Protein AF-A0A927GXC8-F1 (afdb_monomer_lite)

Structure (mmCIF, N/CA/C/O backbone):
data_AF-A0A927GXC8-F1
#
_entry.id   AF-A0A927GXC8-F1
#
loop_
_atom_site.group_PDB
_atom_site.id
_atom_site.type_symbol
_atom_site.label_atom_id
_atom_site.label_alt_id
_atom_site.label_comp_id
_atom_site.label_asym_id
_atom_site.label_entity_id
_atom_site.label_seq_id
_atom_site.pdbx_PDB_ins_code
_atom_site.Cartn_x
_atom_site.Cartn_y
_atom_site.Cartn_z
_atom_site.occupancy
_atom_site.B_iso_or_equiv
_atom_site.auth_seq_id
_atom_site.auth_comp_id
_atom_site.auth_asym_id
_atom_site.auth_atom_id
_atom_site.pdbx_PDB_model_num
ATOM 1 N N . MET A 1 1 ? 23.343 -17.620 -5.470 1.00 47.88 1 MET A N 1
ATOM 2 C CA . MET A 1 1 ? 22.694 -16.761 -4.448 1.00 47.88 1 MET A CA 1
ATOM 3 C C . MET A 1 1 ? 21.781 -15.743 -5.127 1.00 47.88 1 MET A C 1
ATOM 5 O O . MET A 1 1 ? 22.210 -15.159 -6.117 1.00 47.88 1 MET A O 1
ATOM 9 N N . LYS A 1 2 ? 20.543 -15.558 -4.637 1.00 52.44 2 LYS A N 1
ATOM 10 C CA . LYS A 1 2 ? 19.540 -14.625 -5.200 1.00 52.44 2 LYS A CA 1
ATOM 11 C C . LYS A 1 2 ? 19.891 -13.173 -4.823 1.00 52.44 2 LYS A C 1
ATOM 13 O O . LYS A 1 2 ? 20.253 -12.922 -3.677 1.00 52.44 2 LYS A O 1
ATOM 18 N N . LYS A 1 3 ? 19.816 -12.240 -5.782 1.00 52.31 3 LYS A N 1
ATOM 19 C CA . LYS A 1 3 ? 20.126 -10.806 -5.604 1.00 52.31 3 LYS A CA 1
ATOM 20 C C . LYS A 1 3 ? 18.888 -9.975 -5.942 1.00 52.31 3 LYS A C 1
ATOM 22 O O . LYS A 1 3 ? 18.340 -10.148 -7.031 1.00 52.31 3 LYS A O 1
ATOM 27 N N . LEU A 1 4 ? 18.468 -9.092 -5.040 1.00 56.00 4 LEU A N 1
ATOM 28 C CA . LEU A 1 4 ? 17.384 -8.134 -5.273 1.00 56.00 4 LEU A CA 1
ATOM 29 C C . LEU A 1 4 ? 17.976 -6.728 -5.393 1.00 56.00 4 LEU A C 1
ATOM 31 O O . LEU A 1 4 ? 18.734 -6.318 -4.517 1.00 56.00 4 LEU A O 1
ATOM 35 N N . HIS A 1 5 ? 17.649 -6.023 -6.477 1.00 60.09 5 HIS A N 1
ATOM 36 C CA . HIS A 1 5 ? 18.036 -4.625 -6.654 1.00 60.09 5 HIS A CA 1
ATOM 37 C C . HIS A 1 5 ? 17.175 -3.742 -5.744 1.00 60.09 5 HIS A C 1
ATOM 39 O O . HIS A 1 5 ? 15.946 -3.864 -5.741 1.00 60.09 5 HIS A O 1
ATOM 45 N N . GLN A 1 6 ? 17.824 -2.905 -4.939 1.00 57.19 6 GLN A N 1
ATOM 46 C CA . GLN A 1 6 ? 17.168 -2.057 -3.951 1.00 57.19 6 GLN A CA 1
ATOM 47 C C . GLN A 1 6 ? 17.176 -0.604 -4.435 1.00 57.19 6 GLN A C 1
ATOM 49 O O . GLN A 1 6 ? 18.207 0.052 -4.402 1.00 57.19 6 GLN A O 1
ATOM 54 N N . GLU A 1 7 ? 16.010 -0.078 -4.814 1.00 56.09 7 GLU A N 1
ATOM 55 C CA . GLU A 1 7 ? 15.856 1.344 -5.179 1.00 56.09 7 GLU A CA 1
ATOM 56 C C . GLU A 1 7 ? 15.777 2.280 -3.962 1.00 56.09 7 GLU A C 1
ATOM 58 O O . GLU A 1 7 ? 15.693 3.498 -4.096 1.00 56.09 7 GLU A O 1
ATOM 63 N N . SER A 1 8 ? 15.777 1.718 -2.751 1.00 55.59 8 SER A N 1
ATOM 64 C CA . SER A 1 8 ? 15.744 2.507 -1.526 1.00 55.59 8 SER A CA 1
ATOM 65 C C . SER A 1 8 ? 17.067 3.257 -1.375 1.00 55.59 8 SER A C 1
ATOM 67 O O . SER A 1 8 ? 18.119 2.636 -1.208 1.00 55.59 8 SER A O 1
ATOM 69 N N . GLU A 1 9 ? 17.007 4.580 -1.356 1.00 52.16 9 GLU A N 1
ATOM 70 C CA . GLU A 1 9 ? 18.172 5.453 -1.243 1.00 52.16 9 GLU A CA 1
ATOM 71 C C . GLU A 1 9 ? 18.696 5.480 0.211 1.00 52.16 9 GLU A C 1
ATOM 73 O O . GLU A 1 9 ? 18.506 6.439 0.962 1.00 52.16 9 GLU A O 1
ATOM 78 N N . ASN A 1 10 ? 19.302 4.380 0.660 1.00 52.34 10 ASN A N 1
ATOM 79 C CA . ASN A 1 10 ? 19.954 4.287 1.963 1.00 52.34 10 ASN A CA 1
ATOM 80 C C . ASN A 1 10 ? 21.478 4.265 1.785 1.00 52.34 10 ASN A C 1
ATOM 82 O O . ASN A 1 10 ? 22.024 3.327 1.217 1.00 52.34 10 ASN A O 1
ATOM 86 N N . VAL A 1 11 ? 22.166 5.255 2.358 1.00 45.84 11 VAL A N 1
ATOM 87 C CA . VAL A 1 11 ? 23.629 5.463 2.270 1.00 45.84 11 VAL A CA 1
ATOM 88 C C . VAL A 1 11 ? 24.447 4.327 2.920 1.00 45.84 11 VAL A C 1
ATOM 90 O O . VAL A 1 11 ? 25.651 4.230 2.717 1.00 45.84 11 VAL A O 1
ATOM 93 N N . SER A 1 12 ? 23.808 3.439 3.689 1.00 53.16 12 SER A N 1
ATOM 94 C CA . SER A 1 12 ? 24.478 2.397 4.488 1.00 53.16 12 SER A CA 1
ATOM 95 C C . SER A 1 12 ? 24.212 0.948 4.050 1.00 53.16 12 SER A C 1
ATOM 97 O O . SER A 1 12 ? 24.715 0.026 4.692 1.00 53.16 12 SER A O 1
ATOM 99 N N . LYS A 1 13 ? 23.430 0.705 2.986 1.00 54.81 13 LYS A N 1
ATOM 100 C CA . LYS A 1 13 ? 23.134 -0.654 2.486 1.00 54.81 13 LYS A CA 1
ATOM 101 C C . LYS A 1 13 ? 23.579 -0.797 1.030 1.00 54.81 13 LYS A C 1
ATOM 103 O O . LYS A 1 13 ? 23.425 0.132 0.250 1.00 54.81 13 LYS A O 1
ATOM 108 N N . GLY A 1 14 ? 24.168 -1.945 0.685 1.00 55.81 14 GLY A N 1
ATOM 109 C CA . GLY A 1 14 ? 24.661 -2.210 -0.670 1.00 55.81 14 GLY A CA 1
ATOM 110 C C . GLY A 1 14 ? 23.539 -2.221 -1.714 1.00 55.81 14 GLY A C 1
ATOM 111 O O . GLY A 1 14 ? 22.400 -2.541 -1.392 1.00 55.81 14 GLY A O 1
ATOM 112 N N . GLU A 1 15 ? 23.884 -1.930 -2.972 1.00 59.16 15 GLU A N 1
ATOM 113 C CA . GLU A 1 15 ? 22.971 -1.861 -4.136 1.00 59.16 15 GLU A CA 1
ATOM 114 C C . GLU A 1 15 ? 22.108 -3.128 -4.332 1.00 59.16 15 GLU A C 1
ATOM 116 O O . GLU A 1 15 ? 21.030 -3.099 -4.932 1.00 59.16 15 GLU A O 1
ATOM 121 N N . TYR A 1 16 ? 22.577 -4.256 -3.791 1.00 58.78 16 TYR A N 1
ATOM 122 C CA . TYR A 1 16 ? 21.873 -5.528 -3.796 1.00 58.78 16 TYR A CA 1
ATOM 123 C C . TYR A 1 16 ? 21.752 -6.086 -2.381 1.00 58.78 16 TYR A C 1
ATOM 125 O O . TYR A 1 16 ? 22.758 -6.290 -1.698 1.00 58.78 16 TYR A O 1
ATOM 133 N N . ILE A 1 17 ? 20.530 -6.444 -1.985 1.00 59.44 17 ILE A N 1
ATOM 134 C CA . ILE A 1 17 ? 20.316 -7.314 -0.827 1.00 59.44 17 ILE A CA 1
ATOM 135 C C . ILE A 1 17 ? 20.471 -8.760 -1.299 1.00 59.44 17 ILE A C 1
ATOM 137 O O . ILE A 1 17 ? 19.841 -9.193 -2.271 1.00 59.44 17 ILE A O 1
ATOM 141 N N . VAL A 1 18 ? 21.325 -9.508 -0.604 1.00 56.84 18 VAL A N 1
ATOM 142 C CA . VAL A 1 18 ? 21.511 -10.944 -0.816 1.00 56.84 18 VAL A CA 1
ATOM 143 C C . VAL A 1 18 ? 20.736 -11.680 0.270 1.00 56.84 18 VAL A C 1
ATOM 145 O O . VAL A 1 18 ? 21.083 -11.604 1.444 1.00 56.84 18 VAL A O 1
ATOM 148 N N . GLY A 1 19 ? 19.655 -12.354 -0.118 1.00 59.44 19 GLY A N 1
ATOM 149 C CA . GLY A 1 19 ? 18.742 -13.018 0.810 1.00 59.44 19 GLY A CA 1
ATOM 150 C C . GLY A 1 19 ? 17.307 -13.046 0.291 1.00 59.44 19 GLY A C 1
ATOM 151 O O . GLY A 1 19 ? 17.039 -12.717 -0.864 1.00 59.44 19 GLY A O 1
ATOM 152 N N . HIS A 1 20 ? 16.392 -13.454 1.162 1.00 58.94 20 HIS A N 1
ATOM 153 C CA . HIS A 1 20 ? 14.953 -13.410 0.938 1.00 58.94 20 HIS A CA 1
ATOM 154 C C . HIS A 1 20 ? 14.406 -12.100 1.509 1.00 58.94 20 HIS A C 1
ATOM 156 O O . HIS A 1 20 ? 14.603 -11.829 2.694 1.00 58.94 20 HIS A O 1
ATOM 162 N N . LEU A 1 21 ? 13.751 -11.277 0.687 1.00 65.50 21 LEU A N 1
ATOM 163 C CA . LEU A 1 21 ? 13.056 -10.091 1.178 1.00 65.50 21 LEU A CA 1
ATOM 164 C C . LEU A 1 21 ? 11.600 -10.466 1.450 1.00 65.50 21 LEU A C 1
ATOM 166 O O . LEU A 1 21 ? 10.955 -11.090 0.616 1.00 65.50 21 LEU A O 1
ATOM 170 N N . PHE A 1 22 ? 11.087 -10.112 2.622 1.00 68.75 22 PHE A N 1
ATOM 171 C CA . PHE A 1 22 ? 9.682 -10.312 2.960 1.00 68.75 22 PHE A CA 1
ATOM 172 C C . PHE A 1 22 ? 8.983 -8.958 2.944 1.00 68.75 22 PHE A C 1
ATOM 174 O O . PHE A 1 22 ? 9.343 -8.064 3.710 1.00 68.75 22 PHE A O 1
ATOM 181 N N . GLY A 1 23 ? 7.997 -8.813 2.063 1.00 76.12 23 GLY A N 1
ATOM 182 C CA . GLY A 1 23 ? 7.077 -7.682 2.067 1.00 76.12 23 GLY A CA 1
ATOM 183 C C . GLY A 1 23 ? 5.838 -8.056 2.871 1.00 76.12 23 GLY A C 1
ATOM 184 O O . GLY A 1 23 ? 5.253 -9.114 2.635 1.00 76.12 23 GLY A O 1
ATOM 185 N N . ALA A 1 24 ? 5.434 -7.215 3.820 1.00 85.38 24 ALA A N 1
ATOM 186 C CA . ALA A 1 24 ? 4.225 -7.436 4.604 1.00 85.38 24 ALA A CA 1
ATOM 187 C C . ALA A 1 24 ? 3.365 -6.175 4.667 1.00 85.38 24 ALA A C 1
ATOM 189 O O . ALA A 1 24 ? 3.879 -5.059 4.741 1.00 85.38 24 ALA A O 1
ATOM 190 N N . ILE A 1 25 ? 2.050 -6.375 4.671 1.00 89.94 25 ILE A N 1
ATOM 191 C CA . ILE A 1 25 ? 1.055 -5.330 4.905 1.00 89.94 25 ILE A CA 1
ATOM 192 C C . ILE A 1 25 ? 0.249 -5.724 6.117 1.00 89.94 25 ILE A C 1
ATOM 194 O O . ILE A 1 25 ? -0.221 -6.856 6.209 1.00 89.94 25 ILE A O 1
ATOM 198 N N . GLY A 1 26 ? 0.069 -4.772 7.022 1.00 92.75 26 GLY A N 1
ATOM 199 C CA . GLY A 1 26 ? -0.821 -4.914 8.155 1.00 92.75 26 GLY A CA 1
ATOM 200 C C . GLY A 1 26 ? -1.788 -3.749 8.260 1.00 92.75 26 GLY A C 1
ATOM 201 O O . GLY A 1 26 ? -1.600 -2.699 7.645 1.00 92.75 26 GLY A O 1
ATOM 202 N N . ILE A 1 27 ? -2.829 -3.962 9.052 1.00 93.25 27 ILE A N 1
ATOM 203 C CA . ILE A 1 27 ? -3.799 -2.943 9.428 1.00 93.25 27 ILE A CA 1
ATOM 204 C C . ILE A 1 27 ? -3.609 -2.571 10.892 1.00 93.25 27 ILE A C 1
ATOM 206 O O . ILE A 1 27 ? -3.315 -3.418 11.738 1.00 93.25 27 ILE A O 1
ATOM 210 N N . LEU A 1 28 ? -3.785 -1.289 11.189 1.00 93.44 28 LEU A N 1
ATOM 211 C CA . LEU A 1 28 ? -3.806 -0.809 12.558 1.00 93.44 28 LEU A CA 1
ATOM 212 C C . LEU A 1 28 ? -5.168 -1.139 13.181 1.00 93.44 28 LEU A C 1
ATOM 214 O O . LEU A 1 28 ? -6.199 -0.674 12.700 1.00 93.44 28 LEU A O 1
ATOM 218 N N . ALA A 1 29 ? -5.170 -1.929 14.249 1.00 92.56 29 ALA A N 1
ATOM 219 C CA . ALA A 1 29 ? -6.371 -2.309 14.982 1.00 92.56 29 ALA A CA 1
ATOM 220 C C . ALA A 1 29 ? -6.144 -2.151 16.485 1.00 92.56 29 ALA A C 1
ATOM 222 O O . ALA A 1 29 ? -5.055 -2.421 16.992 1.00 92.56 29 ALA A O 1
ATOM 223 N N . GLY A 1 30 ? -7.165 -1.714 17.215 1.00 92.75 30 GLY A N 1
ATOM 224 C CA . GLY A 1 30 ? -7.041 -1.527 18.652 1.00 92.75 30 GLY A CA 1
ATOM 225 C C . GLY A 1 30 ? -8.056 -0.559 19.237 1.00 92.75 30 GLY A C 1
ATOM 226 O O . GLY A 1 30 ? -9.055 -0.216 18.607 1.00 92.75 30 GLY A O 1
ATOM 227 N N . THR A 1 31 ? -7.781 -0.133 20.464 1.00 93.31 31 THR A N 1
ATOM 228 C CA . THR A 1 31 ? -8.522 0.915 21.168 1.00 93.31 31 THR A CA 1
ATOM 229 C C . THR A 1 31 ? -7.692 2.199 21.188 1.00 93.31 31 THR A C 1
ATOM 231 O O . THR A 1 31 ? -6.480 2.140 20.966 1.00 93.31 31 THR A O 1
ATOM 234 N N . PRO A 1 32 ? -8.273 3.362 21.541 1.00 93.12 32 PRO A N 1
ATOM 235 C CA . PRO A 1 32 ? -7.503 4.601 21.664 1.00 93.12 32 PRO A CA 1
ATOM 236 C C . PRO A 1 32 ? -6.268 4.493 22.577 1.00 93.12 32 PRO A C 1
ATOM 238 O O . PRO A 1 32 ? -5.308 5.234 22.396 1.00 93.12 32 PRO A O 1
ATOM 241 N N . GLN A 1 33 ? -6.276 3.562 23.537 1.00 95.12 33 GLN A N 1
ATOM 242 C CA . GLN A 1 33 ? -5.194 3.336 24.498 1.00 95.12 33 GLN A CA 1
ATOM 243 C C . GLN A 1 33 ? -4.165 2.297 24.033 1.00 95.12 33 GLN A C 1
ATOM 245 O O . GLN A 1 33 ? -3.052 2.280 24.557 1.00 95.12 33 GLN A O 1
ATOM 250 N N . LYS A 1 34 ? -4.529 1.392 23.115 1.00 93.62 34 LYS A N 1
ATOM 251 C CA . LYS A 1 34 ? -3.673 0.279 22.684 1.00 93.62 34 LYS A CA 1
ATOM 252 C C . LYS A 1 34 ? -3.902 -0.036 21.217 1.00 93.62 34 LYS A C 1
ATOM 254 O O . LYS A 1 34 ? -4.982 -0.485 20.848 1.00 93.62 34 LYS A O 1
ATOM 259 N N . TRP A 1 35 ? -2.853 0.113 20.420 1.00 94.38 35 TRP A N 1
ATOM 260 C CA . TRP A 1 35 ? -2.870 -0.151 18.988 1.00 94.38 35 TRP A CA 1
ATOM 261 C C . TRP A 1 35 ? -1.925 -1.294 18.637 1.00 94.38 35 TRP A C 1
ATOM 263 O O . TRP A 1 35 ? -0.819 -1.382 19.167 1.00 94.38 35 TRP A O 1
ATOM 273 N N . PHE A 1 36 ? -2.359 -2.148 17.718 1.00 93.81 36 PHE A N 1
ATOM 274 C CA . PHE A 1 36 ? -1.616 -3.298 17.226 1.00 93.81 36 PHE A CA 1
ATOM 275 C C . PHE A 1 36 ? -1.608 -3.288 15.700 1.00 93.81 36 PHE A C 1
ATOM 277 O O . PHE A 1 36 ? -2.569 -2.854 15.066 1.00 93.81 36 PHE A O 1
ATOM 284 N N . CYS A 1 37 ? -0.527 -3.788 15.107 1.00 91.94 37 CYS A N 1
ATOM 285 C CA . CYS A 1 37 ? -0.470 -4.0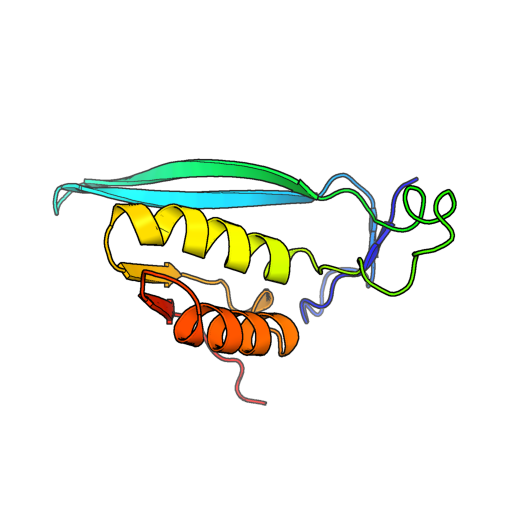54 13.676 1.00 91.94 37 CYS A CA 1
ATOM 286 C C . CYS A 1 37 ? -0.868 -5.513 13.440 1.00 91.94 37 CYS A C 1
ATOM 288 O O . CYS A 1 37 ? -0.136 -6.421 13.838 1.00 91.94 37 CYS A O 1
ATOM 290 N N . LEU A 1 38 ? -2.030 -5.737 12.826 1.00 92.25 38 LEU A N 1
ATOM 291 C CA . LEU A 1 38 ? -2.478 -7.068 12.428 1.00 92.25 38 LEU A CA 1
ATOM 292 C C . LEU A 1 38 ? -2.005 -7.341 10.996 1.00 92.25 38 LEU A C 1
ATOM 294 O O . LEU A 1 38 ? -2.413 -6.607 10.093 1.00 92.25 38 LEU A O 1
ATOM 298 N N . PRO A 1 39 ? -1.157 -8.356 10.755 1.00 91.19 39 PRO A N 1
ATOM 299 C CA . PRO A 1 39 ? -0.704 -8.671 9.407 1.00 91.19 39 PRO A CA 1
ATOM 300 C C . PRO A 1 39 ? -1.880 -9.170 8.559 1.00 91.19 39 PRO A C 1
ATOM 302 O O . PRO A 1 39 ? -2.622 -10.057 8.972 1.00 91.19 39 PRO A O 1
ATOM 305 N N . LEU A 1 40 ? -2.038 -8.599 7.367 1.00 90.19 40 LEU A N 1
ATOM 306 C CA . LEU A 1 40 ? -3.033 -9.000 6.371 1.00 90.19 40 LEU A CA 1
ATOM 307 C C . LEU A 1 40 ? -2.403 -9.853 5.272 1.00 90.19 40 LEU A C 1
ATOM 309 O O . LEU A 1 40 ? -2.946 -10.885 4.890 1.00 90.19 40 LEU A O 1
ATOM 313 N N . PHE A 1 41 ? -1.243 -9.422 4.778 1.00 86.94 41 PHE A N 1
ATOM 314 C CA . PHE A 1 41 ? -0.511 -10.107 3.721 1.00 86.94 41 PHE A CA 1
ATOM 315 C C . PHE A 1 41 ? 0.966 -10.181 4.071 1.00 86.94 41 PHE A C 1
ATOM 317 O O . PHE A 1 41 ? 1.534 -9.228 4.605 1.00 86.94 41 PHE A O 1
ATOM 324 N N . MET A 1 42 ? 1.596 -11.295 3.720 1.00 83.38 42 MET A N 1
ATOM 325 C CA . MET A 1 42 ? 3.037 -11.469 3.810 1.00 83.38 42 MET A CA 1
ATOM 326 C C . MET A 1 42 ? 3.490 -12.275 2.602 1.00 83.38 42 MET A C 1
ATOM 328 O O . MET A 1 42 ? 3.054 -13.407 2.416 1.00 83.38 42 MET A O 1
ATOM 332 N N . ASN A 1 43 ? 4.354 -11.680 1.788 1.00 74.62 43 ASN A N 1
ATOM 333 C CA . ASN A 1 43 ? 4.855 -12.299 0.575 1.00 74.62 43 ASN A CA 1
ATOM 334 C C . ASN A 1 43 ? 6.375 -12.380 0.606 1.00 74.62 43 ASN A C 1
ATOM 336 O O . ASN A 1 43 ? 7.069 -11.431 0.981 1.00 74.62 43 ASN A O 1
ATOM 340 N N . LEU A 1 44 ? 6.877 -13.520 0.141 1.00 69.62 44 LEU A N 1
ATOM 341 C CA . LEU A 1 44 ? 8.281 -13.694 -0.169 1.00 69.62 44 LEU A CA 1
ATOM 342 C C . LEU A 1 44 ? 8.582 -12.998 -1.504 1.00 69.62 44 LEU A C 1
ATOM 344 O O . LEU A 1 44 ? 8.106 -13.411 -2.559 1.00 69.62 44 LEU A O 1
ATOM 348 N N . GLN A 1 45 ? 9.372 -11.935 -1.446 1.00 66.25 45 GLN A N 1
ATOM 349 C CA . GLN A 1 45 ? 9.841 -11.167 -2.592 1.00 66.25 45 GLN A CA 1
ATOM 350 C C . GLN A 1 45 ? 11.239 -11.675 -2.956 1.00 66.25 45 GLN A C 1
ATOM 352 O O . GLN A 1 45 ? 12.269 -11.201 -2.473 1.00 66.25 45 GLN A O 1
ATOM 357 N N . ASP A 1 46 ? 11.260 -12.731 -3.768 1.00 59.28 46 ASP A N 1
ATOM 358 C CA . ASP A 1 46 ? 12.491 -13.365 -4.226 1.00 59.28 46 ASP A CA 1
ATOM 359 C C . ASP A 1 46 ? 13.265 -12.478 -5.215 1.00 59.28 46 ASP A C 1
ATOM 361 O O . ASP A 1 46 ? 12.691 -11.818 -6.078 1.00 59.28 46 ASP A O 1
ATOM 365 N N . GLY A 1 47 ? 14.601 -12.508 -5.123 1.00 54.78 47 GLY A N 1
ATOM 366 C CA . GLY A 1 47 ? 15.505 -11.847 -6.068 1.00 54.78 47 GLY A CA 1
ATOM 367 C C . GLY A 1 47 ? 15.302 -12.355 -7.500 1.00 54.78 47 GLY A C 1
ATOM 368 O O . GLY A 1 47 ? 15.760 -13.436 -7.868 1.00 54.78 47 GLY A O 1
ATOM 369 N N . VAL A 1 48 ? 14.628 -11.526 -8.288 1.00 54.38 48 VAL A N 1
ATOM 370 C CA . VAL A 1 48 ? 14.000 -11.733 -9.605 1.00 54.38 48 VAL A CA 1
ATOM 371 C C . VAL A 1 48 ? 14.961 -12.204 -10.720 1.00 54.38 48 VAL A C 1
ATOM 373 O O . VAL A 1 48 ? 14.518 -12.602 -11.780 1.00 54.38 48 VAL A O 1
ATOM 376 N N . LYS A 1 49 ? 16.287 -12.276 -10.555 1.00 50.53 49 LYS A N 1
ATOM 377 C CA . LYS A 1 49 ? 17.153 -12.615 -11.713 1.00 50.53 49 LYS A CA 1
ATOM 378 C C . LYS A 1 49 ? 17.092 -14.078 -12.189 1.00 50.53 49 LYS A C 1
ATOM 380 O O . LYS A 1 49 ? 17.301 -14.321 -13.367 1.00 50.53 49 LYS A O 1
ATOM 385 N N . ALA A 1 50 ? 16.814 -15.051 -11.317 1.00 49.62 50 ALA A N 1
ATOM 386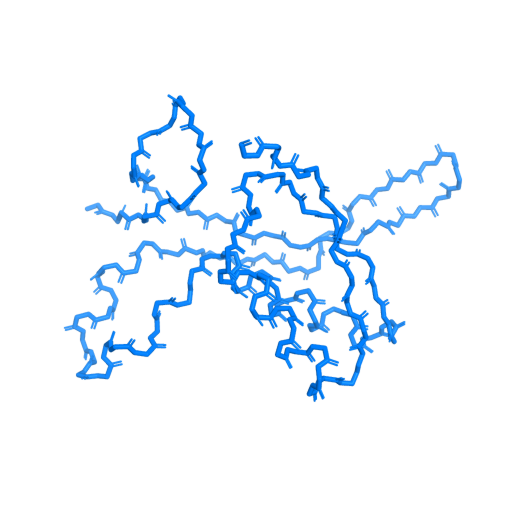 C CA . ALA A 1 50 ? 16.887 -16.474 -11.692 1.00 49.62 50 ALA A CA 1
ATOM 387 C C . ALA A 1 50 ? 15.565 -17.070 -12.214 1.00 49.62 50 ALA A C 1
ATOM 389 O O . ALA A 1 50 ? 15.592 -18.065 -12.926 1.00 49.62 50 ALA A O 1
ATOM 390 N N . ILE A 1 51 ? 14.418 -16.480 -11.860 1.00 50.53 51 ILE A N 1
ATOM 391 C CA . ILE A 1 51 ? 13.082 -17.025 -12.178 1.00 50.53 51 ILE A CA 1
ATOM 392 C C . ILE A 1 51 ? 12.609 -16.573 -13.572 1.00 50.53 51 ILE A C 1
ATOM 394 O O . ILE A 1 51 ? 11.844 -17.270 -14.226 1.00 50.53 51 ILE A O 1
ATOM 398 N N . PHE A 1 52 ? 13.105 -15.430 -14.054 1.00 50.25 52 PHE A N 1
ATOM 399 C CA . PHE A 1 52 ? 12.681 -14.821 -15.321 1.00 50.25 52 PHE A CA 1
ATOM 400 C C . PHE A 1 52 ? 13.523 -15.242 -16.527 1.00 50.25 52 PHE A C 1
ATOM 402 O O . PHE A 1 52 ? 13.157 -14.938 -17.649 1.00 50.25 52 PHE A O 1
ATOM 409 N N . GLY A 1 53 ? 14.611 -15.991 -16.321 1.00 50.00 53 GLY A N 1
ATOM 410 C CA . GLY A 1 53 ? 15.396 -16.563 -17.420 1.00 50.00 53 GLY A CA 1
ATOM 411 C C . GLY A 1 53 ? 14.753 -17.785 -18.089 1.00 50.00 53 GLY A C 1
ATOM 412 O O . GLY A 1 53 ? 15.394 -18.398 -18.933 1.00 50.00 53 GLY A O 1
ATOM 413 N N . TRP A 1 54 ? 13.553 -18.198 -17.662 1.00 48.78 54 TRP A N 1
ATOM 414 C CA . TRP A 1 54 ? 12.854 -19.398 -18.154 1.00 48.78 54 TRP A CA 1
ATOM 415 C C . TRP A 1 54 ? 11.602 -19.085 -18.988 1.00 48.78 54 TRP A C 1
ATOM 417 O O . TRP A 1 54 ? 11.001 -20.007 -19.529 1.00 48.78 54 TRP A O 1
ATOM 427 N N . ALA A 1 55 ? 11.197 -17.818 -19.093 1.00 48.50 55 ALA A N 1
ATOM 428 C CA . ALA A 1 55 ? 10.069 -17.400 -19.918 1.00 48.50 55 ALA A CA 1
ATOM 429 C C . ALA A 1 55 ? 10.519 -16.238 -20.805 1.00 48.50 55 ALA A C 1
ATOM 431 O O . ALA A 1 55 ? 10.969 -15.222 -20.280 1.00 48.50 55 ALA A O 1
ATOM 432 N N . ASP A 1 56 ? 10.375 -16.385 -22.122 1.00 48.28 56 ASP A N 1
ATOM 433 C CA . ASP A 1 56 ? 10.745 -15.384 -23.138 1.00 48.28 56 ASP A CA 1
ATOM 434 C C . ASP A 1 56 ? 9.948 -14.059 -23.035 1.00 48.28 56 ASP A C 1
ATOM 436 O O . ASP A 1 56 ? 10.213 -13.115 -23.770 1.00 48.28 56 ASP A O 1
ATOM 440 N N . ASP A 1 57 ? 9.042 -13.933 -22.060 1.00 46.41 57 ASP A N 1
ATOM 441 C CA . ASP A 1 57 ? 8.240 -12.736 -21.762 1.00 46.41 57 ASP A CA 1
ATOM 442 C C . ASP A 1 57 ? 8.853 -11.879 -20.628 1.00 46.41 57 ASP A C 1
ATOM 444 O O . ASP A 1 57 ? 8.161 -11.365 -19.740 1.00 46.41 57 ASP A O 1
ATOM 448 N N . ALA A 1 58 ? 10.184 -11.785 -20.577 1.00 45.19 58 ALA A N 1
ATOM 449 C CA . ALA A 1 58 ? 10.921 -11.267 -19.419 1.00 45.19 58 ALA A CA 1
ATOM 450 C C . ALA A 1 58 ? 10.929 -9.729 -19.263 1.00 45.19 58 ALA A C 1
ATOM 452 O O . ALA A 1 58 ? 11.427 -9.235 -18.248 1.00 45.19 58 ALA A O 1
ATOM 453 N N . GLU A 1 59 ? 10.376 -8.961 -20.207 1.00 44.38 59 GLU A N 1
ATOM 454 C CA . GLU A 1 59 ? 10.366 -7.490 -20.121 1.00 44.38 59 GLU A CA 1
ATOM 455 C C . GLU A 1 59 ? 9.279 -6.936 -19.179 1.00 44.38 59 GLU A C 1
ATOM 457 O O . GLU A 1 59 ? 9.472 -5.889 -18.565 1.00 44.38 59 GLU A O 1
ATOM 462 N N . GLU A 1 60 ? 8.170 -7.653 -18.962 1.00 44.25 60 GLU A N 1
ATOM 463 C CA . GLU A 1 60 ? 6.980 -7.082 -18.301 1.00 44.25 60 GLU A CA 1
ATOM 464 C C . GLU A 1 60 ? 6.886 -7.281 -16.779 1.00 44.25 60 GLU A C 1
ATOM 466 O O . GLU A 1 60 ? 5.972 -6.767 -16.135 1.00 44.25 60 GLU A O 1
ATOM 471 N N . ARG A 1 61 ? 7.795 -8.036 -16.155 1.00 45.69 61 ARG A N 1
ATOM 472 C CA . ARG A 1 61 ? 7.601 -8.501 -14.766 1.00 45.69 61 ARG A CA 1
ATOM 473 C C . ARG A 1 61 ? 8.682 -8.073 -13.778 1.00 45.69 61 ARG A C 1
ATOM 475 O O . ARG A 1 61 ? 8.828 -8.678 -12.714 1.00 45.69 61 ARG A O 1
ATOM 482 N N . GLN A 1 62 ? 9.360 -6.961 -14.046 1.00 48.66 62 GLN A N 1
ATOM 483 C CA . GLN A 1 62 ? 10.063 -6.203 -13.005 1.00 48.66 62 GLN A CA 1
ATOM 484 C C . GLN A 1 62 ? 9.067 -5.432 -12.121 1.00 48.66 62 GLN A C 1
ATOM 486 O O . GLN A 1 62 ? 9.159 -4.219 -11.957 1.00 48.66 62 GLN A O 1
ATOM 491 N N . PHE A 1 63 ? 8.089 -6.113 -11.522 1.00 52.66 63 PHE A N 1
ATOM 492 C CA . PHE A 1 63 ? 7.277 -5.472 -10.492 1.00 52.66 63 PHE A CA 1
ATOM 493 C C . PHE A 1 63 ? 8.133 -5.360 -9.236 1.00 52.66 63 PHE A C 1
ATOM 495 O O . PHE A 1 63 ? 8.210 -6.285 -8.426 1.00 52.66 63 PHE A O 1
ATOM 502 N N . PHE A 1 64 ? 8.830 -4.229 -9.127 1.00 66.88 64 PHE A N 1
ATOM 503 C CA . PHE A 1 64 ? 9.617 -3.837 -7.969 1.00 66.88 64 PHE A CA 1
ATOM 504 C C . PHE A 1 64 ? 8.834 -4.114 -6.686 1.00 66.88 64 PHE A C 1
ATOM 506 O O . PHE A 1 64 ? 7.618 -3.928 -6.620 1.00 66.88 64 PHE A O 1
ATOM 513 N N . HIS A 1 65 ? 9.543 -4.552 -5.651 1.00 74.44 65 HIS A N 1
ATOM 514 C CA . HIS A 1 65 ? 8.954 -5.003 -4.394 1.00 74.44 65 HIS A CA 1
ATOM 515 C C . HIS A 1 65 ? 7.930 -4.011 -3.796 1.00 74.44 65 HIS A C 1
ATOM 517 O O . HIS A 1 65 ? 6.890 -4.424 -3.287 1.00 74.44 65 HIS A O 1
ATOM 523 N N . VAL A 1 66 ? 8.166 -2.703 -3.941 1.00 79.19 66 VAL A N 1
ATOM 524 C CA . VAL A 1 66 ? 7.232 -1.654 -3.504 1.00 79.19 66 VAL A CA 1
ATOM 525 C C . VAL A 1 66 ? 5.948 -1.630 -4.335 1.00 79.19 66 VAL A C 1
ATOM 527 O O . VAL A 1 66 ? 4.865 -1.475 -3.782 1.00 79.19 66 VAL A O 1
ATOM 530 N N . VAL A 1 67 ? 6.031 -1.823 -5.653 1.00 84.44 67 VAL A N 1
ATOM 531 C CA . VAL A 1 67 ? 4.863 -1.841 -6.551 1.00 84.44 67 VAL A CA 1
ATOM 532 C C . VAL A 1 67 ? 3.924 -2.993 -6.183 1.00 84.44 67 VAL A C 1
ATOM 534 O O . VAL A 1 67 ? 2.712 -2.802 -6.100 1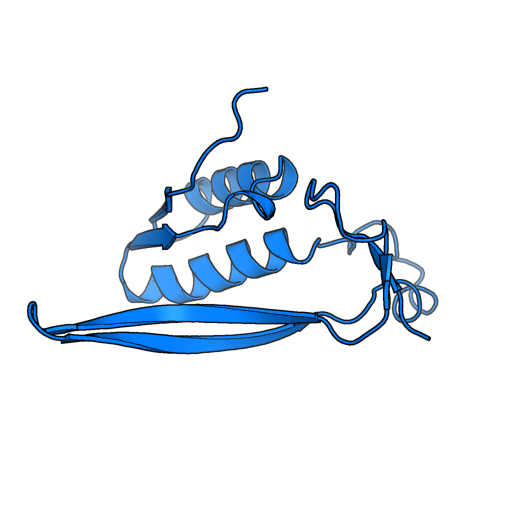.00 84.44 67 VAL A O 1
ATOM 537 N N . GLN A 1 68 ? 4.485 -4.161 -5.855 1.00 84.25 68 GLN A N 1
ATOM 538 C CA . GLN A 1 68 ? 3.711 -5.296 -5.342 1.00 84.25 68 GLN A CA 1
ATOM 539 C C . GLN A 1 68 ? 3.021 -4.969 -4.010 1.00 84.25 68 GLN A C 1
ATOM 541 O O . GLN A 1 68 ? 1.862 -5.333 -3.815 1.00 84.25 68 GLN A O 1
ATOM 546 N N . MET A 1 69 ? 3.694 -4.244 -3.109 1.00 87.06 69 MET A N 1
ATOM 547 C CA . MET A 1 69 ? 3.082 -3.792 -1.857 1.00 87.06 69 MET A CA 1
ATOM 548 C C . MET A 1 69 ? 1.932 -2.805 -2.111 1.00 87.06 69 MET A C 1
ATOM 550 O O . MET A 1 69 ? 0.899 -2.895 -1.457 1.00 87.06 69 MET A O 1
ATOM 554 N N . ILE A 1 70 ? 2.036 -1.905 -3.093 1.00 90.56 70 ILE A N 1
ATOM 555 C CA . ILE A 1 70 ? 0.900 -1.042 -3.462 1.00 90.56 70 ILE A CA 1
ATOM 556 C C . ILE A 1 70 ? -0.298 -1.888 -3.913 1.00 90.56 70 ILE A C 1
ATOM 558 O O . ILE A 1 70 ? -1.417 -1.662 -3.451 1.00 90.56 70 ILE A O 1
ATOM 562 N N . ASP A 1 71 ? -0.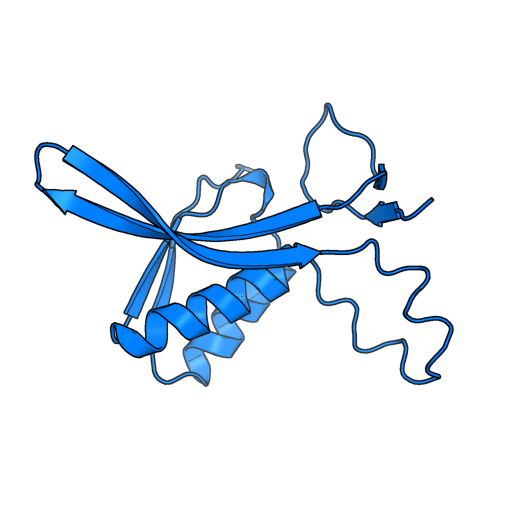078 -2.906 -4.744 1.00 90.12 71 ASP A N 1
ATOM 563 C CA . ASP A 1 71 ? -1.157 -3.784 -5.211 1.00 90.12 71 ASP A CA 1
ATOM 564 C C . ASP A 1 71 ? -1.834 -4.551 -4.066 1.00 90.12 71 ASP A C 1
ATOM 566 O O . ASP A 1 71 ? -3.065 -4.626 -4.004 1.00 90.12 71 ASP A O 1
ATOM 570 N N . GLN A 1 72 ? -1.050 -5.064 -3.118 1.00 88.75 72 GLN A N 1
ATOM 571 C CA . GLN A 1 72 ? -1.580 -5.711 -1.918 1.00 88.75 72 GLN A CA 1
ATOM 572 C C . GLN A 1 72 ? -2.342 -4.727 -1.015 1.00 88.75 72 GLN A C 1
ATOM 574 O O . GLN A 1 72 ? -3.375 -5.085 -0.447 1.00 88.75 72 GLN A O 1
ATOM 579 N N . ALA A 1 73 ? -1.881 -3.477 -0.905 1.00 91.19 73 ALA A N 1
ATOM 580 C CA . ALA A 1 73 ? -2.566 -2.449 -0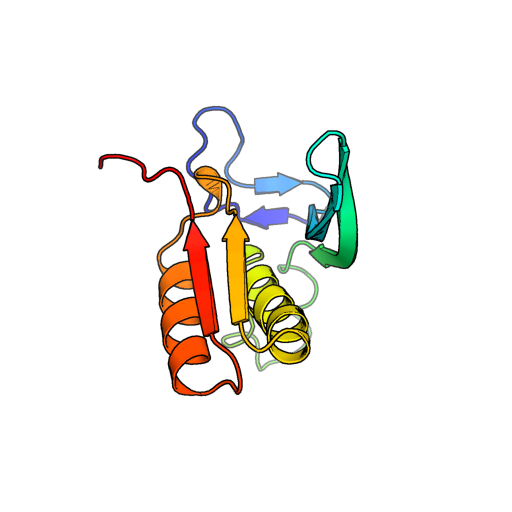.128 1.00 91.19 73 ALA A CA 1
ATOM 581 C C . ALA A 1 73 ? -3.946 -2.135 -0.718 1.00 91.19 73 ALA A C 1
ATOM 583 O O . ALA A 1 73 ? -4.916 -2.018 0.028 1.00 91.19 73 ALA A O 1
ATOM 584 N N . PHE A 1 74 ? -4.070 -2.075 -2.049 1.00 92.25 74 PHE A N 1
ATOM 585 C CA . PHE A 1 74 ? -5.373 -1.940 -2.707 1.00 92.25 74 PHE A CA 1
ATOM 586 C C . PHE A 1 74 ? -6.269 -3.154 -2.472 1.00 92.25 74 PHE A C 1
ATOM 588 O O . PHE A 1 74 ? -7.461 -2.984 -2.224 1.00 92.25 74 PHE A O 1
ATOM 595 N N . ALA A 1 75 ? -5.715 -4.371 -2.508 1.00 89.62 75 ALA A N 1
ATOM 596 C CA . ALA A 1 75 ? -6.486 -5.574 -2.206 1.00 89.62 75 ALA A CA 1
ATOM 597 C C . ALA A 1 75 ? -7.104 -5.519 -0.798 1.00 89.62 75 ALA A C 1
ATOM 599 O O . ALA A 1 75 ? -8.271 -5.877 -0.654 1.00 89.62 75 ALA A O 1
ATOM 600 N N . ALA A 1 76 ? -6.365 -5.013 0.198 1.00 88.12 76 ALA A N 1
ATOM 601 C CA . ALA A 1 76 ? -6.903 -4.741 1.532 1.00 88.12 76 ALA A CA 1
ATOM 602 C C . ALA A 1 76 ? -7.926 -3.592 1.525 1.00 88.12 76 ALA A C 1
ATOM 604 O O . ALA A 1 76 ? -9.006 -3.731 2.091 1.00 88.12 76 ALA A O 1
ATOM 605 N N . ALA A 1 77 ? -7.606 -2.466 0.880 1.00 90.12 77 ALA A N 1
ATOM 606 C CA . ALA A 1 77 ? -8.417 -1.248 0.918 1.00 90.12 77 ALA A CA 1
ATOM 607 C C . ALA A 1 77 ? -9.821 -1.424 0.322 1.00 90.12 77 ALA A C 1
ATOM 609 O O . ALA A 1 77 ? -10.753 -0.793 0.814 1.00 90.12 77 ALA A O 1
ATOM 610 N N . ARG A 1 78 ? -9.996 -2.305 -0.677 1.00 87.69 78 ARG A N 1
ATOM 611 C CA . ARG A 1 78 ? -11.321 -2.628 -1.244 1.00 87.69 78 ARG A CA 1
ATOM 612 C C . ARG A 1 78 ? -12.315 -3.088 -0.180 1.00 87.69 78 ARG A C 1
ATOM 614 O O . ARG A 1 78 ? -13.467 -2.678 -0.205 1.00 87.69 78 ARG A O 1
ATOM 621 N N . THR A 1 79 ? -11.865 -3.882 0.791 1.00 86.19 79 THR A N 1
ATOM 622 C CA . THR A 1 79 ? -12.723 -4.371 1.883 1.00 86.19 79 THR A CA 1
ATOM 623 C C . THR A 1 79 ? -13.210 -3.238 2.793 1.00 86.19 79 THR A C 1
ATOM 625 O O . THR A 1 79 ? -14.255 -3.361 3.422 1.00 86.19 79 THR A O 1
ATOM 628 N N . PHE A 1 80 ? -1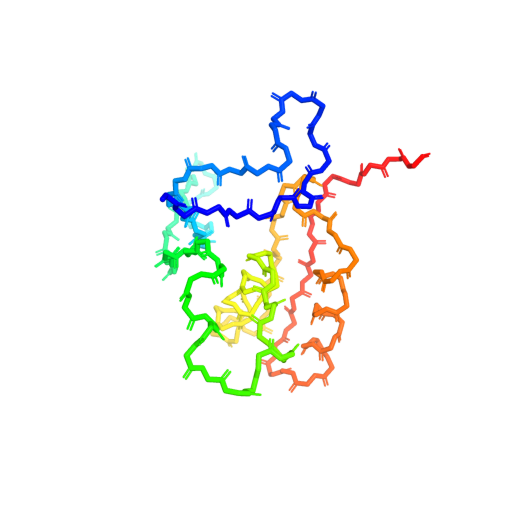2.475 -2.124 2.854 1.00 84.19 80 PHE A N 1
ATOM 629 C CA . PHE A 1 80 ? -12.751 -0.995 3.746 1.00 84.19 80 PHE A CA 1
ATOM 630 C C . PHE A 1 80 ? -13.310 0.241 3.016 1.00 84.19 80 PHE A C 1
ATOM 632 O O . PHE A 1 80 ? -13.550 1.264 3.653 1.00 84.19 80 PHE A O 1
ATOM 639 N N . GLY A 1 81 ? -13.482 0.193 1.688 1.00 83.56 81 GLY A N 1
ATOM 640 C CA . GLY A 1 81 ? -13.882 1.332 0.841 1.00 83.56 81 GLY A CA 1
ATOM 641 C C . GLY A 1 81 ? -12.784 2.390 0.626 1.00 83.56 81 GLY A C 1
ATOM 642 O O . GLY A 1 81 ? -12.797 3.133 -0.357 1.00 83.56 81 GLY A O 1
ATOM 643 N N . GLY A 1 82 ? -11.778 2.429 1.497 1.00 89.62 82 GLY A N 1
ATOM 644 C CA . GLY A 1 82 ? -10.566 3.221 1.340 1.00 89.62 82 GLY A CA 1
ATOM 645 C C . GLY A 1 82 ? -9.614 3.061 2.523 1.00 89.62 82 GLY A C 1
ATOM 646 O O . GLY A 1 82 ? -9.997 2.561 3.579 1.00 89.62 82 GLY A O 1
ATOM 647 N N . ALA A 1 83 ? -8.356 3.468 2.349 1.00 93.00 83 ALA A N 1
ATOM 648 C CA . ALA A 1 83 ? -7.338 3.359 3.390 1.00 93.00 83 ALA A CA 1
ATOM 649 C C . ALA A 1 83 ? -6.228 4.414 3.264 1.00 93.00 83 ALA A C 1
ATOM 651 O O . ALA A 1 83 ? -5.945 4.945 2.185 1.00 93.00 83 ALA A O 1
ATOM 652 N N . LEU A 1 84 ? -5.558 4.669 4.389 1.00 94.94 84 LEU A N 1
ATOM 653 C CA . LEU A 1 84 ? -4.270 5.353 4.431 1.00 94.94 84 LEU A CA 1
ATOM 654 C C . LEU A 1 84 ? -3.164 4.298 4.497 1.00 94.94 84 LEU A C 1
ATOM 656 O O . LEU A 1 84 ? -3.134 3.484 5.418 1.00 94.94 84 LEU A O 1
ATOM 660 N N . LEU A 1 85 ? -2.248 4.324 3.533 1.00 93.56 85 LEU A N 1
ATOM 661 C CA . LEU A 1 85 ? -1.046 3.505 3.541 1.00 93.56 85 LEU A CA 1
ATOM 662 C C . LEU A 1 85 ? 0.101 4.302 4.159 1.00 93.56 85 LEU A C 1
ATOM 664 O O . LEU A 1 85 ? 0.605 5.249 3.554 1.00 93.56 85 LEU A O 1
ATOM 668 N N . LEU A 1 86 ? 0.530 3.895 5.353 1.00 92.75 86 LEU A N 1
ATOM 669 C CA . LEU A 1 86 ? 1.753 4.403 5.965 1.00 92.75 86 LEU A CA 1
ATOM 670 C C . LEU A 1 86 ? 2.952 3.726 5.304 1.00 92.75 86 LEU A C 1
ATOM 672 O O . LEU A 1 86 ? 3.137 2.517 5.436 1.00 92.75 86 LEU A O 1
ATOM 676 N N . LEU A 1 87 ? 3.755 4.509 4.590 1.00 88.69 87 LEU A N 1
ATOM 677 C CA . LEU A 1 87 ? 4.924 4.021 3.868 1.00 88.69 87 LEU A CA 1
ATOM 678 C C . LEU A 1 87 ? 6.184 4.665 4.442 1.00 88.69 87 LEU A C 1
ATOM 680 O O . LEU A 1 87 ? 6.265 5.892 4.546 1.00 88.69 87 LEU A O 1
ATOM 684 N N . ASP A 1 88 ? 7.182 3.859 4.802 1.00 85.31 88 ASP A N 1
ATOM 685 C CA . ASP A 1 88 ? 8.475 4.404 5.214 1.00 85.31 88 ASP A CA 1
ATOM 686 C C . ASP A 1 88 ? 9.147 5.143 4.045 1.00 85.31 88 ASP A C 1
ATOM 688 O O . ASP A 1 88 ? 9.006 4.766 2.879 1.00 85.31 88 ASP A O 1
ATOM 692 N N . ARG A 1 89 ? 9.876 6.216 4.366 1.00 82.00 89 ARG A N 1
ATOM 693 C CA . ARG A 1 89 ? 10.469 7.122 3.378 1.00 82.00 89 ARG A CA 1
ATOM 694 C C . ARG A 1 89 ? 11.348 6.429 2.345 1.00 82.00 89 ARG A C 1
ATOM 696 O O . ARG A 1 89 ? 11.436 6.910 1.223 1.00 82.00 89 ARG A O 1
ATOM 703 N N . TYR A 1 90 ? 12.024 5.344 2.721 1.00 75.88 90 TYR A N 1
ATOM 704 C CA . TYR A 1 90 ? 12.959 4.658 1.834 1.00 75.88 90 TYR A CA 1
ATOM 705 C C . TYR A 1 90 ? 12.242 3.847 0.751 1.00 75.88 90 TYR A C 1
ATOM 707 O O . TYR A 1 90 ? 12.853 3.501 -0.254 1.00 75.88 90 TYR A O 1
ATOM 715 N N . PHE A 1 91 ? 10.948 3.575 0.922 1.00 79.44 91 PHE A N 1
ATOM 716 C CA . PHE A 1 91 ? 10.126 2.909 -0.086 1.00 79.44 91 PHE A CA 1
ATOM 717 C C . PHE A 1 91 ? 9.373 3.893 -0.983 1.00 79.44 91 PHE A C 1
ATOM 719 O O . PHE A 1 91 ? 8.678 3.468 -1.901 1.00 79.44 91 PHE A O 1
ATOM 726 N N . LEU A 1 92 ? 9.488 5.204 -0.753 1.00 84.88 92 LEU A N 1
ATOM 727 C CA . LEU A 1 92 ? 8.909 6.191 -1.653 1.00 84.88 92 LEU A CA 1
ATOM 728 C C . LEU A 1 92 ? 9.724 6.247 -2.954 1.00 84.88 92 LEU A C 1
ATOM 730 O O . LEU A 1 92 ? 10.797 6.843 -2.989 1.00 84.88 92 LEU A O 1
ATOM 734 N N . SER A 1 93 ? 9.196 5.655 -4.026 1.00 84.19 93 SER A N 1
ATOM 735 C CA . SER A 1 93 ? 9.799 5.678 -5.364 1.00 84.19 93 SER A CA 1
ATOM 736 C C . SER A 1 93 ? 8.806 6.142 -6.435 1.00 84.19 93 SER A C 1
ATOM 738 O O . SER A 1 93 ? 7.586 6.079 -6.249 1.00 84.19 93 SER A O 1
ATOM 740 N N . ILE A 1 94 ? 9.321 6.608 -7.580 1.00 86.81 94 ILE A N 1
ATOM 741 C CA . ILE A 1 94 ? 8.493 7.009 -8.733 1.00 86.81 94 ILE A CA 1
ATOM 742 C C . ILE A 1 94 ? 7.564 5.861 -9.182 1.00 86.81 94 ILE A C 1
ATOM 744 O O . ILE A 1 94 ? 6.360 6.116 -9.295 1.00 86.81 94 ILE A O 1
ATOM 748 N N . PRO A 1 95 ? 8.040 4.606 -9.347 1.00 85.75 95 PRO A N 1
ATOM 749 C CA . PRO A 1 95 ? 7.165 3.484 -9.691 1.00 85.75 95 PRO A CA 1
ATOM 750 C C . PRO A 1 95 ? 6.019 3.266 -8.692 1.00 85.75 95 PRO A C 1
ATOM 752 O O . PRO A 1 95 ? 4.888 2.989 -9.091 1.00 85.75 95 PRO A O 1
ATOM 755 N N . ALA A 1 96 ? 6.270 3.444 -7.389 1.00 87.12 96 ALA A N 1
ATOM 756 C CA . ALA A 1 96 ? 5.238 3.308 -6.362 1.00 87.12 96 ALA A CA 1
ATOM 757 C C . ALA A 1 96 ? 4.132 4.371 -6.505 1.00 87.12 96 ALA A C 1
ATOM 759 O O . ALA A 1 96 ? 2.944 4.059 -6.402 1.00 87.12 96 ALA A O 1
ATOM 760 N N . LEU A 1 97 ? 4.512 5.621 -6.793 1.00 90.62 97 LEU A N 1
ATOM 761 C CA . LEU A 1 97 ? 3.576 6.733 -6.999 1.00 90.62 97 LEU A CA 1
ATOM 762 C C . LEU A 1 97 ? 2.777 6.600 -8.301 1.00 90.62 97 LEU A C 1
ATOM 764 O O . LEU A 1 97 ? 1.574 6.886 -8.327 1.00 90.62 97 LEU A O 1
ATOM 768 N N . GLN A 1 98 ? 3.423 6.140 -9.374 1.00 92.00 98 GLN A N 1
ATOM 769 C CA . GLN A 1 98 ? 2.755 5.841 -10.639 1.00 92.00 98 GLN A CA 1
ATOM 770 C C . GLN A 1 98 ? 1.712 4.739 -10.444 1.00 92.00 98 GLN A C 1
ATOM 772 O O . GLN A 1 98 ? 0.551 4.931 -10.815 1.00 92.00 98 GLN A O 1
ATOM 777 N N . ARG A 1 99 ? 2.080 3.645 -9.761 1.00 91.75 99 ARG A N 1
ATOM 778 C CA . ARG A 1 99 ? 1.151 2.546 -9.478 1.00 91.75 99 ARG A CA 1
ATOM 779 C C . ARG A 1 99 ? -0.024 2.981 -8.608 1.00 91.75 99 ARG A C 1
ATOM 781 O O . ARG A 1 99 ? -1.163 2.620 -8.897 1.00 91.75 99 ARG A O 1
ATOM 788 N N . LEU A 1 100 ? 0.232 3.785 -7.573 1.00 93.62 100 LEU A N 1
ATOM 789 C CA . LEU A 1 100 ? -0.821 4.364 -6.732 1.00 93.62 100 LEU A CA 1
ATOM 790 C C . LEU A 1 100 ? -1.828 5.157 -7.575 1.00 93.62 100 LEU A C 1
ATOM 792 O O . LEU A 1 100 ? -3.038 5.020 -7.393 1.00 93.62 100 LEU A O 1
ATOM 796 N N . THR A 1 101 ? -1.330 5.994 -8.486 1.00 94.38 101 THR A N 1
ATOM 797 C CA . THR A 1 101 ? -2.162 6.854 -9.337 1.00 94.38 101 THR A CA 1
ATOM 798 C C . THR A 1 101 ? -3.005 6.031 -10.306 1.00 94.38 101 THR A C 1
ATOM 800 O O . THR A 1 101 ? -4.198 6.288 -10.450 1.00 94.38 101 THR A O 1
ATOM 803 N N . GLU A 1 102 ? -2.408 5.025 -10.942 1.00 93.94 102 GLU A N 1
ATOM 804 C CA . GLU A 1 102 ? -3.097 4.104 -11.848 1.00 93.94 102 GLU A CA 1
ATOM 805 C C . GLU A 1 102 ? -4.227 3.345 -11.133 1.00 93.94 102 GLU A C 1
ATOM 807 O O . GLU A 1 102 ? -5.375 3.339 -11.589 1.00 93.94 102 GLU A O 1
ATOM 812 N N . LYS A 1 103 ? -3.931 2.753 -9.971 1.00 93.44 103 LYS A N 1
ATOM 813 C CA . LYS A 1 103 ? -4.913 1.994 -9.191 1.00 93.44 103 LYS A CA 1
ATOM 814 C C . LYS A 1 103 ? -6.028 2.875 -8.639 1.00 93.44 103 LYS A C 1
ATOM 816 O O . LYS A 1 103 ? -7.181 2.483 -8.726 1.00 93.44 103 LYS A O 1
ATOM 821 N N . ASN A 1 104 ? -5.736 4.087 -8.168 1.00 93.69 104 ASN A N 1
ATOM 822 C CA . ASN A 1 104 ? -6.777 5.012 -7.701 1.00 93.69 104 ASN A CA 1
ATOM 823 C C . ASN A 1 104 ? -7.759 5.453 -8.801 1.00 93.69 104 ASN A C 1
ATOM 825 O O . ASN A 1 104 ? -8.839 5.938 -8.478 1.00 93.69 104 ASN A O 1
ATOM 829 N N . ARG A 1 105 ? -7.401 5.324 -10.087 1.00 92.44 105 ARG A N 1
ATOM 830 C CA . ARG A 1 105 ? -8.314 5.608 -11.209 1.00 92.44 105 ARG A CA 1
ATOM 831 C C . ARG A 1 105 ? -9.184 4.414 -11.595 1.00 92.44 105 ARG A C 1
ATOM 833 O O . ARG A 1 105 ? -10.223 4.614 -12.211 1.00 92.44 105 ARG A O 1
ATOM 840 N N . THR A 1 106 ? -8.732 3.197 -11.302 1.00 89.25 106 THR A N 1
ATOM 841 C CA . THR A 1 106 ? -9.296 1.955 -11.860 1.00 89.25 106 THR A CA 1
ATOM 842 C C . THR A 1 106 ? -9.900 1.024 -10.812 1.00 89.25 106 THR A C 1
ATOM 844 O O . THR A 1 106 ? -10.719 0.178 -11.157 1.00 89.25 106 THR A O 1
ATOM 847 N N . ALA A 1 107 ? -9.496 1.139 -9.547 1.00 83.44 107 ALA A N 1
ATOM 848 C CA . ALA A 1 107 ? -9.922 0.256 -8.472 1.00 83.44 107 ALA A CA 1
ATOM 849 C C . ALA A 1 107 ? -11.172 0.775 -7.750 1.00 83.44 107 ALA A C 1
ATOM 851 O O . ALA A 1 107 ? -11.369 1.977 -7.585 1.00 83.44 107 ALA A O 1
ATOM 852 N N . ASP A 1 108 ? -11.968 -0.166 -7.245 1.00 80.56 108 ASP A N 1
ATOM 853 C CA . ASP A 1 108 ? -13.125 0.091 -6.386 1.00 80.56 108 ASP A CA 1
ATOM 854 C C . ASP A 1 108 ? -12.683 0.335 -4.931 1.00 80.56 108 ASP A C 1
ATOM 856 O O . ASP A 1 108 ? -12.779 -0.525 -4.056 1.00 80.56 108 ASP A O 1
ATOM 860 N N . GLY A 1 109 ? -12.036 1.477 -4.707 1.00 81.75 109 GLY A N 1
ATOM 861 C CA . GLY A 1 109 ? -11.512 1.891 -3.410 1.00 81.75 109 GLY A CA 1
ATOM 862 C C . GLY A 1 109 ? -10.397 2.919 -3.551 1.00 81.75 109 GLY A C 1
ATOM 863 O O . GLY A 1 109 ? -9.700 2.972 -4.564 1.00 81.75 109 GLY A O 1
ATOM 864 N N . ARG A 1 110 ? -10.210 3.748 -2.519 1.00 90.50 110 ARG A N 1
ATOM 865 C CA . ARG A 1 110 ? -9.204 4.819 -2.540 1.00 90.50 110 ARG A CA 1
ATOM 866 C C . ARG A 1 110 ? -8.071 4.549 -1.564 1.00 90.50 110 ARG A C 1
ATOM 868 O O . ARG A 1 110 ? -8.307 4.364 -0.374 1.00 90.50 110 ARG A O 1
ATOM 875 N N . LEU A 1 111 ? -6.838 4.611 -2.050 1.00 94.50 111 LEU A N 1
ATOM 876 C CA . LEU A 1 111 ? -5.640 4.529 -1.222 1.00 94.50 111 LEU A CA 1
ATOM 877 C C . LEU A 1 111 ? -4.905 5.869 -1.246 1.00 94.50 111 LEU A C 1
ATOM 879 O O . LEU A 1 111 ? -4.654 6.429 -2.315 1.00 94.50 111 LEU A O 1
ATOM 883 N N . GLN A 1 112 ? -4.529 6.390 -0.083 1.00 94.56 112 GLN A N 1
ATOM 884 C CA . GLN A 1 112 ? -3.635 7.546 0.017 1.00 94.56 112 GLN A CA 1
ATOM 885 C C . GLN A 1 112 ? -2.353 7.133 0.728 1.00 94.56 112 GLN A C 1
ATOM 887 O O . GLN A 1 112 ? -2.409 6.469 1.759 1.00 94.56 112 GLN A O 1
ATOM 892 N N . ILE A 1 113 ? -1.201 7.530 0.192 1.00 93.19 113 ILE A N 1
ATOM 893 C CA . ILE A 1 113 ? 0.083 7.286 0.849 1.00 93.19 113 ILE A CA 1
ATOM 894 C C . ILE A 1 113 ? 0.371 8.431 1.813 1.00 93.19 113 ILE A C 1
ATOM 896 O O . ILE A 1 113 ? 0.363 9.599 1.427 1.00 93.19 113 ILE A O 1
ATOM 900 N N . VAL A 1 114 ? 0.686 8.075 3.054 1.00 93.94 114 VAL A N 1
ATOM 901 C CA . VAL A 1 114 ? 1.266 8.973 4.048 1.00 93.94 114 VAL A CA 1
ATOM 902 C C . VAL A 1 114 ? 2.696 8.509 4.287 1.00 93.94 114 VAL A C 1
ATOM 904 O O . VAL A 1 114 ? 2.942 7.391 4.736 1.00 93.94 114 VAL A O 1
ATOM 907 N N . THR A 1 115 ? 3.656 9.364 3.954 1.00 89.88 115 THR A N 1
ATOM 908 C CA . THR A 1 115 ? 5.080 9.052 4.067 1.00 89.88 115 THR A CA 1
ATOM 909 C C . THR A 1 115 ? 5.878 10.302 4.401 1.00 89.88 115 THR A C 1
ATOM 911 O O . THR A 1 115 ? 5.453 11.427 4.132 1.00 89.88 115 THR A O 1
ATOM 914 N N . LYS A 1 116 ? 7.066 10.112 4.972 1.00 87.31 116 LYS A N 1
ATOM 915 C CA . LYS A 1 116 ? 8.023 11.197 5.156 1.00 87.31 116 LYS A CA 1
ATOM 916 C C . LYS A 1 116 ? 8.763 11.426 3.840 1.00 87.31 116 LYS A C 1
ATOM 918 O O . LYS A 1 116 ? 9.663 10.666 3.499 1.00 87.31 116 LYS A O 1
ATOM 923 N N . ALA A 1 117 ? 8.426 12.495 3.126 1.00 76.88 117 ALA A N 1
ATOM 924 C CA . ALA A 1 117 ? 9.147 12.869 1.914 1.00 76.88 117 ALA A CA 1
ATOM 925 C C . ALA A 1 117 ? 10.627 13.181 2.216 1.00 76.88 117 ALA A C 1
ATOM 927 O O . ALA A 1 117 ? 10.989 13.686 3.286 1.00 76.88 117 ALA A O 1
ATOM 928 N N . LYS A 1 118 ? 11.512 12.860 1.273 1.00 66.31 118 LYS A N 1
ATOM 929 C CA . LYS A 1 118 ? 12.868 13.412 1.239 1.00 66.31 118 LYS A CA 1
ATOM 930 C C . LYS A 1 118 ? 12.783 14.749 0.502 1.00 66.31 118 LYS A C 1
ATOM 932 O O . LYS A 1 118 ? 12.246 14.794 -0.597 1.00 66.31 118 LYS A O 1
ATOM 937 N N . LEU A 1 119 ? 13.237 15.829 1.141 1.00 60.03 119 LEU A N 1
ATOM 938 C CA . LEU A 1 119 ? 13.575 17.048 0.408 1.00 60.03 119 LEU A CA 1
ATOM 939 C C . LEU A 1 119 ? 14.746 16.665 -0.499 1.00 60.03 119 LEU A C 1
ATOM 941 O O . LEU A 1 119 ? 15.761 16.189 0.017 1.00 60.03 119 LEU A O 1
ATOM 945 N N . LEU A 1 120 ? 14.513 16.738 -1.810 1.00 53.75 120 LEU A N 1
ATOM 946 C CA . LEU A 1 120 ? 15.540 16.570 -2.837 1.00 53.75 120 LEU A CA 1
ATOM 947 C C . LEU A 1 120 ? 16.624 17.636 -2.669 1.00 53.75 120 LEU A C 1
ATOM 949 O O . LEU A 1 120 ? 16.251 18.790 -2.351 1.00 53.75 120 LEU A O 1
#

Foldseek 3Di:
DAWAQAQQPDPPDDRTDDDWDKDWQFDWDDDPVDIDTHTDDIDTPTRPPPPLVPDPVNPPPPCDPLLVVLVVVLVVQLVVQEDEAEDEARSDDPSNVVSLVVCCVPGSHHYHYDYDHDDD

Radius of gyration: 15.78 Å; chains: 1; bounding box: 38×36×48 Å

pLDDT: mean 75.59, std 17.53, range [44.25, 95.12]

Secondary structure (DSSP, 8-state):
--EEE-----TTS-SEEES-EEEEEEEEEEETTEEEEEEEEEEEE--TTTTGGGSS-TTS----HHHHHHHHHHHHHHHHSEEEEEE-GGG--HHHHHHHHHHHHHSSSEEEEEE-PPP-

Organism: NCBI:txid2772510

Sequence (120 aa):
MKKLHQESENVSKGEYIVGHLFGAIGILAGTPQKWFCLPLFMNLQDGVKAIFGWADDAEERQFFHVVQMIDQAFAAARTFGGALLLLDRYFLSIPALQRLTEKNRTADGRLQIVTKAKLL